Protein AF-A0AAV5VAA7-F1 (afdb_monomer)

Sequence (100 aa):
PTRQYVDVYCVIPHVDKSIKVDEECQEFDNDEDDRVCYQILVLEANSCCDHLILSEGPMGGAVIEDLTGDAHNGRKFRTTTQNYMRVSWQPRGGVNVKGM

Foldseek 3Di:
DDDDDDDDDDDDPPDPPVQPDPPPPPCQVDPSDLKDKDWDQAAAAAQVFKWKWKAPDDPRDHTQDIDHHHTPHGDMTMDDPHSDIDIDTDHDPDDDDPGD

Solvent-accessible surface area (backbone atoms only — not comparable to full-atom values): 6518 Å² total; per-residue (Å²): 137,86,86,83,86,79,92,84,79,88,80,81,75,84,71,84,64,81,63,77,70,69,88,80,58,83,58,86,88,60,74,80,47,75,49,38,68,47,70,35,72,54,32,35,32,49,66,92,62,20,37,41,36,34,15,35,33,91,87,59,58,60,73,74,45,78,45,59,22,77,68,50,56,70,44,69,50,66,48,90,87,39,70,37,72,28,78,44,82,43,80,53,88,92,66,93,62,83,41,114

Mean predicted aligned error: 10.33 Å

Secondary structure (DSSP, 8-state):
-PPPP-----------------TT---TT--SSSS-EEE-S--B--TTT-EEEEEETTTT-SEEEEE-SB--TT-EEE-SS-S-EEEEEE--TTS---B-

InterPro domains:
  IPR050976 Snake venom C-type lectin-like [PTHR22991] (39-100)

pLDDT: mean 82.62, std 10.2, range [53.75, 95.81]

Structure (mmCIF, N/CA/C/O backbone):
data_AF-A0AAV5VAA7-F1
#
_entry.id   AF-A0AAV5VAA7-F1
#
loop_
_atom_site.group_PDB
_atom_site.id
_atom_site.type_symbol
_atom_site.label_atom_id
_atom_site.label_alt_id
_atom_site.label_comp_id
_atom_site.label_asym_id
_atom_site.label_entity_id
_atom_site.label_seq_id
_atom_site.pdbx_PDB_ins_code
_atom_site.Cartn_x
_atom_site.Cartn_y
_atom_site.Cartn_z
_atom_site.occupancy
_atom_site.B_iso_or_equiv
_atom_site.auth_seq_id
_atom_site.auth_comp_id
_atom_site.auth_asym_id
_atom_site.auth_atom_id
_atom_site.pdbx_PDB_model_num
ATOM 1 N N . PRO A 1 1 ? -24.860 -28.703 53.127 1.00 62.28 1 PRO A N 1
ATOM 2 C CA . PRO A 1 1 ? -23.984 -27.616 52.628 1.00 62.28 1 PRO A CA 1
ATOM 3 C C . PRO A 1 1 ? -24.295 -27.303 51.156 1.00 62.28 1 PRO A C 1
ATOM 5 O O . PRO A 1 1 ? -24.068 -28.139 50.288 1.00 62.28 1 PRO A O 1
ATOM 8 N N . THR A 1 2 ? -24.893 -26.144 50.887 1.00 61.41 2 THR A N 1
ATOM 9 C CA . THR A 1 2 ? -25.258 -25.679 49.540 1.00 61.41 2 THR A CA 1
ATOM 10 C C . THR A 1 2 ? -24.051 -25.033 48.859 1.00 61.41 2 THR A C 1
ATOM 12 O O . THR A 1 2 ? -23.431 -24.126 49.405 1.00 61.41 2 THR A O 1
ATOM 15 N N . ARG A 1 3 ? -23.693 -25.529 47.669 1.00 69.69 3 ARG A N 1
ATOM 16 C CA . ARG A 1 3 ? -22.605 -24.990 46.842 1.00 69.69 3 ARG A CA 1
ATOM 17 C C . ARG A 1 3 ? -23.119 -23.732 46.139 1.00 69.69 3 ARG A C 1
ATOM 19 O O . ARG A 1 3 ? -24.060 -23.826 45.357 1.00 69.69 3 ARG A O 1
ATOM 26 N N . GLN A 1 4 ? -22.535 -22.576 46.437 1.00 73.06 4 GLN A N 1
ATOM 27 C CA . GLN A 1 4 ? -22.769 -21.354 45.668 1.00 73.06 4 GLN A CA 1
ATOM 28 C C . GLN A 1 4 ? -21.756 -21.276 44.531 1.00 73.06 4 GLN A C 1
ATOM 30 O O . GLN A 1 4 ? -20.568 -21.534 44.729 1.00 73.06 4 GLN A O 1
ATOM 35 N N . TYR A 1 5 ? -22.253 -20.942 43.348 1.00 77.06 5 TYR A N 1
ATOM 36 C CA . TYR A 1 5 ? -21.448 -20.657 42.171 1.00 77.06 5 TYR A CA 1
ATOM 37 C C . TYR A 1 5 ? -21.350 -19.139 42.031 1.00 77.06 5 TYR A C 1
ATOM 39 O O . TYR A 1 5 ? -22.338 -18.437 42.241 1.00 77.06 5 TYR A O 1
ATOM 47 N N . VAL A 1 6 ? -20.148 -18.648 41.737 1.00 80.62 6 VAL A N 1
ATOM 48 C CA . VAL A 1 6 ? -19.869 -17.232 41.493 1.00 80.62 6 VAL A CA 1
ATOM 49 C C . VAL A 1 6 ? -19.253 -17.140 40.112 1.00 80.62 6 VAL A C 1
ATOM 51 O O . VAL A 1 6 ? -18.218 -17.759 39.862 1.00 80.62 6 VAL A O 1
ATOM 54 N N . ASP A 1 7 ? -19.884 -16.366 39.240 1.00 76.75 7 ASP A N 1
ATOM 55 C CA . ASP A 1 7 ? -19.327 -16.049 37.935 1.00 76.75 7 ASP A CA 1
ATOM 56 C C . ASP A 1 7 ? -18.376 -14.862 38.092 1.00 76.75 7 ASP A C 1
ATOM 58 O O . ASP A 1 7 ? -18.773 -13.765 38.487 1.00 76.75 7 ASP A O 1
ATOM 62 N N . VAL A 1 8 ? -17.094 -15.104 37.823 1.00 85.94 8 VAL A N 1
ATOM 63 C CA . VAL A 1 8 ? -16.052 -14.075 37.816 1.00 85.94 8 VAL A CA 1
ATOM 64 C C . VAL A 1 8 ? -15.759 -13.738 36.365 1.00 85.94 8 VAL A C 1
ATOM 66 O O . VAL A 1 8 ? -15.307 -14.593 35.606 1.00 85.94 8 VAL A O 1
ATOM 69 N N . TYR A 1 9 ? -15.997 -12.489 35.981 1.00 79.38 9 TYR A N 1
ATOM 70 C CA . TYR A 1 9 ? -15.616 -11.969 34.675 1.00 79.38 9 TYR A CA 1
ATOM 71 C C . TYR A 1 9 ? -14.718 -10.744 34.836 1.00 79.38 9 TYR A C 1
ATOM 73 O O . TYR A 1 9 ? -14.902 -9.923 35.736 1.00 79.38 9 TYR A O 1
ATOM 81 N N . CYS A 1 10 ? -13.736 -10.627 33.946 1.00 75.75 10 CYS A N 1
ATOM 82 C CA . CYS A 1 10 ? -12.928 -9.426 33.804 1.00 75.75 10 CYS A CA 1
ATOM 83 C C . CYS A 1 10 ? -13.620 -8.491 32.814 1.00 75.75 10 CYS A C 1
ATOM 85 O O . CYS A 1 10 ? -13.890 -8.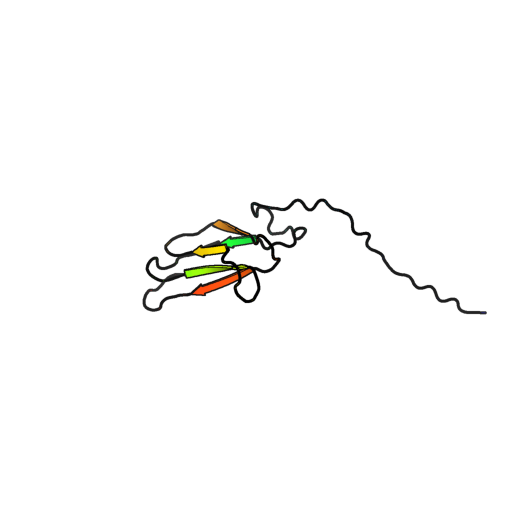878 31.679 1.00 75.75 10 CYS A O 1
ATOM 87 N N . VAL A 1 11 ? -13.878 -7.258 33.236 1.00 74.75 11 VAL A N 1
ATOM 88 C CA . VAL A 1 11 ? -14.269 -6.168 32.339 1.00 74.75 11 VAL A CA 1
ATOM 89 C C . VAL A 1 11 ? -13.028 -5.317 32.134 1.00 74.75 11 VAL A C 1
ATOM 91 O O . VAL A 1 11 ? -12.507 -4.763 33.099 1.00 74.75 11 VAL A O 1
ATOM 94 N N . ILE A 1 12 ? -12.535 -5.234 30.900 1.00 74.81 12 ILE A N 1
ATOM 95 C CA . ILE A 1 12 ? -11.563 -4.205 30.534 1.00 74.81 12 ILE A CA 1
ATOM 96 C C . ILE A 1 12 ? -12.406 -2.956 30.268 1.00 74.81 12 ILE A C 1
ATOM 98 O O . ILE A 1 12 ? -13.162 -2.956 29.294 1.00 74.81 12 ILE A O 1
ATOM 102 N N . PRO A 1 13 ? -12.384 -1.930 31.139 1.00 62.34 13 PRO A N 1
ATOM 103 C CA . PRO A 1 13 ? -13.065 -0.687 30.822 1.00 62.34 13 PRO A CA 1
ATOM 104 C C . PRO A 1 13 ? -12.444 -0.140 29.537 1.00 62.34 13 PRO A C 1
ATOM 106 O O . PRO A 1 13 ? -11.218 -0.076 29.432 1.00 62.34 13 PRO A O 1
ATOM 109 N N . HIS A 1 14 ? -13.278 0.231 28.562 1.00 53.75 14 HIS A N 1
ATOM 110 C CA . HIS A 1 14 ? -12.828 1.033 27.430 1.00 53.75 14 HIS A CA 1
ATOM 111 C C . HIS A 1 14 ? -12.258 2.325 28.015 1.00 53.75 14 HIS A C 1
ATOM 113 O O . HIS A 1 14 ? -12.994 3.211 28.444 1.00 53.75 14 HIS A O 1
ATOM 119 N N . VAL A 1 15 ? -10.934 2.388 28.133 1.00 56.66 15 VAL A N 1
ATOM 120 C CA . VAL A 1 15 ? -10.252 3.643 28.391 1.00 56.66 15 VAL A CA 1
ATOM 121 C C . VAL A 1 15 ? -10.443 4.421 27.102 1.00 56.66 15 VAL A C 1
ATOM 123 O O . VAL A 1 15 ? -9.962 3.979 26.059 1.00 56.66 15 VAL A O 1
ATOM 126 N N . ASP A 1 16 ? -11.161 5.541 27.164 1.00 55.91 16 ASP A N 1
ATOM 127 C CA . ASP A 1 16 ? -11.068 6.602 26.161 1.00 55.91 16 ASP A CA 1
ATOM 128 C C . ASP A 1 16 ? -9.614 7.098 26.177 1.00 55.91 16 ASP A C 1
ATOM 130 O O . ASP A 1 16 ? -9.269 8.131 26.753 1.00 55.91 16 ASP A O 1
ATOM 134 N N . LYS A 1 17 ? -8.698 6.307 25.615 1.00 58.94 17 LYS A N 1
ATOM 135 C CA . LYS A 1 17 ? -7.417 6.828 25.187 1.00 58.94 17 LYS A CA 1
ATOM 136 C C . LYS A 1 17 ? -7.779 7.728 24.028 1.00 58.94 17 LYS A C 1
ATOM 138 O O . LYS A 1 17 ? -8.334 7.265 23.036 1.00 58.94 17 LYS A O 1
ATOM 143 N N . SER A 1 18 ? -7.486 9.018 24.155 1.00 62.84 18 SER A N 1
ATOM 144 C CA . SER A 1 18 ? -7.365 9.854 22.971 1.00 62.84 18 SER A CA 1
ATOM 145 C C . SER A 1 18 ? -6.242 9.237 22.139 1.00 62.84 18 SER A C 1
ATOM 147 O O . SER A 1 18 ? -5.067 9.502 22.402 1.00 62.84 18 SER A O 1
ATOM 149 N N . ILE A 1 19 ? -6.596 8.334 21.228 1.00 69.00 19 ILE A N 1
ATOM 150 C CA . ILE A 1 19 ? -5.656 7.707 20.311 1.00 69.00 19 ILE A CA 1
ATOM 151 C C . ILE A 1 19 ? -5.023 8.864 19.555 1.00 69.00 19 ILE A C 1
ATOM 153 O O . ILE A 1 19 ? -5.708 9.632 18.871 1.00 69.00 19 ILE A O 1
ATOM 157 N N . LYS A 1 20 ? -3.723 9.066 19.767 1.00 71.94 20 LYS A N 1
ATOM 158 C CA . LYS A 1 20 ? -2.985 10.037 18.977 1.00 71.94 20 LYS A CA 1
ATOM 159 C C . LYS A 1 20 ? -2.765 9.396 17.629 1.00 71.94 20 LYS A C 1
ATOM 161 O O . LYS A 1 20 ? -1.912 8.536 17.475 1.00 71.94 20 LYS A O 1
ATOM 166 N N . VAL A 1 21 ? -3.600 9.807 16.691 1.00 76.00 21 VAL A N 1
ATOM 167 C CA . VAL A 1 21 ? -3.510 9.380 15.310 1.00 76.00 21 VAL A CA 1
ATOM 168 C C . VAL A 1 21 ? -2.141 9.783 14.762 1.00 76.00 21 VAL A C 1
ATOM 170 O O . VAL A 1 21 ? -1.814 10.971 14.733 1.00 76.00 21 VAL A O 1
ATOM 173 N N . ASP A 1 22 ? -1.348 8.803 14.339 1.00 81.38 22 ASP A N 1
ATOM 174 C CA . ASP A 1 22 ? -0.065 9.042 13.682 1.00 81.38 22 ASP A CA 1
ATOM 175 C C . ASP A 1 22 ? -0.301 9.333 12.197 1.00 81.38 22 ASP A C 1
ATOM 177 O O . ASP A 1 22 ? -0.286 8.455 11.333 1.00 81.38 22 ASP A O 1
ATOM 181 N N . GLU A 1 23 ? -0.586 10.596 11.894 1.00 82.50 23 GLU A N 1
ATOM 182 C CA . GLU A 1 23 ? -0.866 11.024 10.523 1.00 82.50 23 GLU A CA 1
ATOM 183 C C . GLU A 1 23 ? 0.352 10.909 9.594 1.00 82.50 23 GLU A C 1
ATOM 185 O O . GLU A 1 23 ? 0.177 10.763 8.384 1.00 82.50 23 GLU A O 1
ATOM 190 N N . GLU A 1 24 ? 1.569 10.926 10.142 1.00 85.75 24 GLU A N 1
ATOM 191 C CA . GLU A 1 24 ? 2.825 10.934 9.383 1.00 85.75 24 GLU A CA 1
ATOM 192 C C . GLU A 1 24 ? 3.529 9.565 9.332 1.00 85.75 24 GLU A C 1
ATOM 194 O O . GLU A 1 24 ? 4.593 9.433 8.711 1.00 85.75 24 GLU A O 1
ATOM 199 N N . CYS A 1 25 ? 2.948 8.532 9.949 1.00 88.06 25 CYS A N 1
ATOM 200 C CA . CYS A 1 25 ? 3.517 7.187 10.031 1.00 88.06 25 CYS A CA 1
ATOM 201 C C . CYS A 1 25 ? 4.949 7.181 10.595 1.00 88.06 25 CYS A C 1
ATOM 203 O O . CYS A 1 25 ? 5.883 6.635 9.993 1.00 88.06 25 CYS A O 1
ATOM 205 N N . GLN A 1 26 ? 5.171 7.855 11.717 1.00 87.44 26 GLN A N 1
ATOM 206 C CA . GLN A 1 26 ? 6.441 7.853 12.436 1.00 87.44 26 GLN A CA 1
ATOM 207 C C . GLN A 1 26 ? 6.616 6.618 13.339 1.00 87.44 26 GLN A C 1
ATOM 209 O O . GLN A 1 26 ? 7.752 6.178 13.519 1.00 87.44 26 GLN A O 1
ATOM 214 N N . GLU A 1 27 ? 5.531 6.019 13.832 1.00 84.56 27 GLU A N 1
ATOM 215 C CA . GLU A 1 27 ? 5.531 4.953 1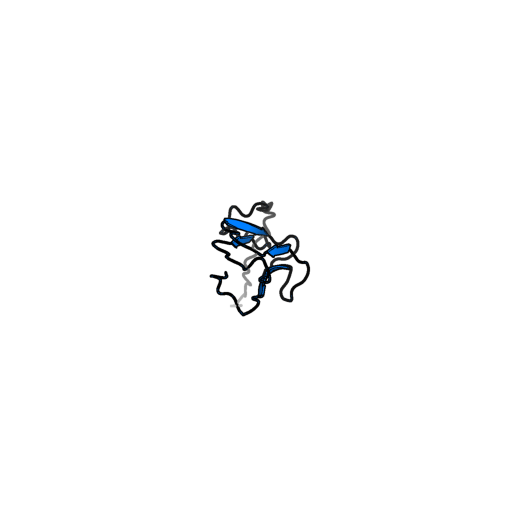4.842 1.00 84.56 27 GLU A CA 1
ATOM 216 C C . GLU A 1 27 ? 4.879 3.659 14.319 1.00 84.56 27 GLU A C 1
ATOM 218 O O . GLU A 1 27 ? 3.744 3.334 14.643 1.00 84.56 27 GLU A O 1
ATOM 223 N N . PHE A 1 28 ? 5.611 2.866 13.529 1.00 81.25 28 PHE A N 1
ATOM 224 C CA . PHE A 1 28 ? 5.088 1.611 12.952 1.00 81.25 28 PHE A CA 1
ATOM 225 C C . PHE A 1 28 ? 4.777 0.511 13.978 1.00 81.25 28 PHE A C 1
ATOM 227 O O . PHE A 1 28 ? 3.996 -0.389 13.678 1.00 81.25 28 PHE A O 1
ATOM 234 N N . ASP A 1 29 ? 5.396 0.567 15.158 1.00 81.50 29 ASP A N 1
ATOM 235 C CA . ASP A 1 29 ? 5.167 -0.396 16.242 1.00 81.50 29 ASP A CA 1
ATOM 236 C C . ASP A 1 29 ? 3.941 -0.033 17.100 1.00 81.50 29 ASP A C 1
ATOM 238 O O . ASP A 1 29 ? 3.553 -0.806 17.975 1.00 81.50 29 ASP A O 1
ATOM 242 N N . ASN A 1 30 ? 3.352 1.148 16.881 1.00 78.38 30 ASN A N 1
ATOM 243 C CA . ASN A 1 30 ? 2.180 1.620 17.600 1.00 78.38 30 ASN A CA 1
ATOM 244 C C . ASN A 1 30 ? 0.906 1.164 16.871 1.00 78.38 30 ASN A C 1
ATOM 246 O O . ASN A 1 30 ? 0.630 1.596 15.754 1.00 78.38 30 ASN A O 1
ATOM 250 N N . ASP A 1 31 ? 0.133 0.289 17.511 1.00 75.00 31 ASP A N 1
ATOM 251 C CA . ASP A 1 31 ? -1.119 -0.274 16.999 1.00 75.00 31 ASP A CA 1
ATOM 252 C C . ASP A 1 31 ? -2.367 0.339 17.658 1.00 75.00 31 ASP A C 1
ATOM 254 O O . ASP A 1 31 ? -3.466 -0.197 17.528 1.00 75.00 31 ASP A O 1
ATOM 258 N N . GLU A 1 32 ? -2.226 1.468 18.363 1.00 81.25 32 GLU A N 1
ATOM 259 C CA . GLU A 1 32 ? -3.367 2.156 18.978 1.00 81.25 32 GLU A CA 1
ATOM 260 C C . GLU A 1 32 ? -4.315 2.775 17.935 1.00 81.25 32 GLU A C 1
ATOM 262 O O . GLU A 1 32 ? -5.483 3.013 18.239 1.00 81.25 32 GLU A O 1
ATOM 267 N N . ASP A 1 33 ? -3.825 3.047 16.721 1.00 78.06 33 ASP A N 1
ATOM 268 C CA . ASP A 1 33 ? -4.606 3.552 15.591 1.00 78.06 33 ASP A CA 1
ATOM 269 C C . ASP A 1 33 ? -5.033 2.408 14.661 1.00 78.06 33 ASP A C 1
ATOM 271 O O . ASP A 1 33 ? -4.202 1.690 14.109 1.00 78.06 33 ASP A O 1
ATOM 275 N N . ASP A 1 34 ? -6.338 2.296 14.399 1.00 80.56 34 ASP A N 1
ATOM 276 C CA . ASP A 1 34 ? -6.936 1.332 13.463 1.00 80.56 34 ASP A CA 1
ATOM 277 C C . ASP A 1 34 ? -6.662 1.698 11.982 1.00 80.56 34 ASP A C 1
ATOM 279 O O . ASP A 1 34 ? -7.499 1.489 11.094 1.00 80.56 34 ASP A O 1
ATOM 283 N N . ARG A 1 35 ? -5.518 2.305 11.667 1.00 87.75 35 ARG A N 1
ATOM 284 C CA . ARG A 1 35 ? -5.078 2.583 10.294 1.00 87.75 35 ARG A CA 1
ATOM 285 C C . ARG A 1 35 ? -3.803 1.830 9.983 1.00 87.75 35 ARG A C 1
ATOM 287 O O . ARG A 1 35 ? -3.083 1.363 10.853 1.00 87.75 35 ARG A O 1
ATOM 294 N N . VAL A 1 36 ? -3.532 1.702 8.690 1.00 90.00 36 VAL A N 1
ATOM 295 C CA . VAL A 1 36 ? -2.348 1.012 8.193 1.00 90.00 36 VAL A CA 1
ATOM 296 C C . VAL A 1 36 ? -1.367 2.046 7.684 1.00 90.00 36 VAL A C 1
ATOM 298 O O . VAL A 1 36 ? -1.662 2.764 6.729 1.00 90.00 36 VAL A O 1
ATOM 301 N N . CYS A 1 37 ? -0.190 2.065 8.296 1.00 90.94 37 CYS A N 1
ATOM 302 C CA . CYS A 1 37 ? 0.983 2.758 7.797 1.00 90.94 37 CYS A CA 1
ATOM 303 C C . CYS A 1 37 ? 1.842 1.809 6.959 1.00 90.94 37 CYS A C 1
ATOM 305 O O . CYS A 1 37 ? 2.089 0.665 7.335 1.00 90.94 37 CYS A O 1
ATOM 307 N N . TYR A 1 38 ? 2.318 2.291 5.817 1.00 90.25 38 TYR A N 1
ATOM 308 C CA . TYR A 1 38 ? 3.155 1.536 4.893 1.00 90.25 38 TYR A CA 1
ATOM 309 C C . TYR A 1 38 ? 4.353 2.379 4.461 1.00 90.25 38 TYR A C 1
ATOM 311 O O . TYR A 1 38 ? 4.189 3.531 4.066 1.00 90.25 38 TYR A O 1
ATOM 319 N N . GLN A 1 39 ? 5.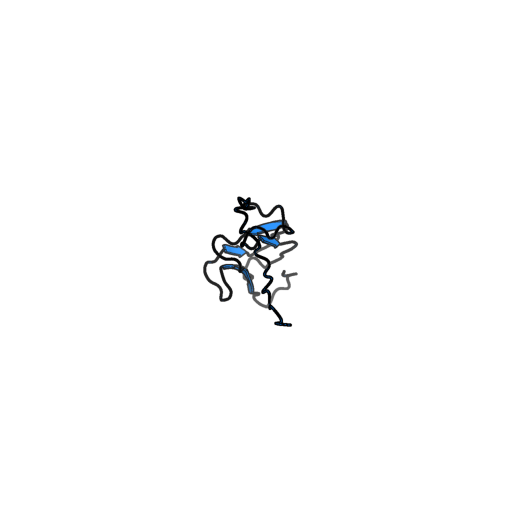559 1.808 4.517 1.00 92.62 39 GLN A N 1
ATOM 320 C CA . GLN A 1 39 ? 6.779 2.451 4.034 1.00 92.62 39 GLN A CA 1
ATOM 321 C C . GLN A 1 39 ? 7.396 1.641 2.901 1.00 92.62 39 GLN A C 1
ATOM 323 O O . GLN A 1 39 ? 7.669 0.450 3.043 1.00 92.62 39 GLN A O 1
ATOM 328 N N . ILE A 1 40 ? 7.698 2.319 1.798 1.00 91.12 40 ILE A N 1
ATOM 329 C CA . ILE A 1 40 ? 8.493 1.752 0.716 1.00 91.12 40 ILE A CA 1
ATOM 330 C C . ILE A 1 40 ? 9.959 1.845 1.112 1.00 91.12 40 ILE A C 1
ATOM 332 O O . ILE A 1 40 ? 10.508 2.939 1.213 1.00 91.12 40 ILE A O 1
ATOM 336 N N . LEU A 1 41 ? 10.616 0.706 1.327 1.00 88.69 41 LEU A N 1
ATOM 337 C CA . LEU A 1 41 ? 12.062 0.684 1.559 1.00 88.69 41 LEU A CA 1
ATOM 338 C C . LEU A 1 41 ? 12.819 0.917 0.252 1.00 88.69 41 LEU A C 1
ATOM 340 O O . LEU A 1 41 ? 13.687 1.786 0.180 1.00 88.69 41 LEU A O 1
ATOM 344 N N . VAL A 1 42 ? 12.456 0.160 -0.783 1.00 87.50 42 VAL A N 1
ATOM 345 C CA . VAL A 1 42 ? 12.977 0.294 -2.140 1.00 87.50 42 VAL A CA 1
ATOM 346 C C . VAL A 1 42 ? 11.843 0.039 -3.126 1.00 87.50 42 VAL A C 1
ATOM 348 O O . VAL A 1 42 ? 11.075 -0.895 -2.940 1.00 87.50 42 VAL A O 1
ATOM 351 N N . LEU A 1 43 ? 11.743 0.864 -4.165 1.00 88.81 43 LEU A N 1
ATOM 352 C CA . LEU A 1 43 ? 10.928 0.568 -5.342 1.00 88.81 43 LEU A CA 1
ATOM 353 C C . LEU A 1 43 ? 11.647 1.105 -6.574 1.00 88.81 43 LEU A C 1
ATOM 355 O O . LEU A 1 43 ? 11.883 2.311 -6.691 1.00 88.81 43 LEU A O 1
ATOM 359 N N . GLU A 1 44 ? 11.959 0.198 -7.489 1.00 88.06 44 GLU A N 1
ATOM 360 C CA . GLU A 1 44 ? 12.461 0.513 -8.824 1.00 88.06 44 GLU A CA 1
ATOM 361 C C . GLU A 1 44 ? 11.446 -0.034 -9.827 1.00 88.06 44 GLU A C 1
ATOM 363 O O . GLU A 1 44 ? 11.321 -1.252 -9.985 1.00 88.06 44 GLU A O 1
ATOM 368 N N . ALA A 1 45 ? 10.692 0.868 -10.454 1.00 87.75 45 ALA A N 1
ATOM 369 C CA . ALA A 1 45 ? 9.658 0.543 -11.425 1.00 87.75 45 ALA A CA 1
ATOM 370 C C . ALA A 1 45 ? 10.001 1.159 -12.780 1.00 87.75 45 ALA A C 1
ATOM 372 O O . ALA A 1 45 ? 10.512 2.274 -12.862 1.00 87.75 45 ALA A O 1
ATOM 373 N N . ASN A 1 46 ? 9.691 0.464 -13.871 1.00 86.00 46 ASN A N 1
ATOM 374 C CA . ASN A 1 46 ? 9.882 1.037 -15.189 1.00 86.00 46 ASN A CA 1
ATOM 375 C C . ASN A 1 46 ? 8.859 2.155 -15.443 1.00 86.00 46 ASN A C 1
ATOM 377 O O . ASN A 1 46 ? 7.650 1.919 -15.433 1.00 86.00 46 ASN A O 1
ATOM 381 N N . SER A 1 47 ? 9.348 3.358 -15.751 1.00 86.06 47 SER A N 1
ATOM 382 C CA . SER A 1 47 ? 8.523 4.553 -15.980 1.00 86.06 47 SER A CA 1
ATOM 383 C C . SER A 1 47 ? 7.572 4.467 -17.172 1.00 86.06 47 SER A C 1
ATOM 385 O O . SER A 1 47 ? 6.646 5.270 -17.264 1.00 86.06 47 SER A O 1
ATOM 387 N N . CYS A 1 48 ? 7.772 3.531 -18.103 1.00 84.00 48 CYS A N 1
ATOM 388 C CA . CYS A 1 48 ? 6.874 3.406 -19.243 1.00 84.00 48 CYS A CA 1
ATOM 389 C C . CYS A 1 48 ? 5.548 2.733 -18.878 1.00 84.00 48 CYS A C 1
ATOM 391 O O . CYS A 1 48 ? 4.577 2.876 -19.630 1.00 84.00 48 CYS A O 1
ATOM 393 N N . CYS A 1 49 ? 5.548 1.883 -17.842 1.00 85.06 49 CYS A N 1
ATOM 394 C CA . CYS A 1 49 ? 4.656 0.733 -17.880 1.00 85.06 49 CYS A CA 1
ATOM 395 C C . CYS A 1 49 ? 4.429 -0.042 -16.575 1.00 85.06 49 CYS A C 1
ATOM 397 O O . CYS A 1 49 ? 3.470 -0.816 -16.535 1.00 85.06 49 CYS A O 1
ATOM 399 N N . ASP A 1 50 ? 5.312 0.069 -15.581 1.00 90.25 50 ASP A N 1
ATOM 400 C CA . ASP A 1 50 ? 5.178 -0.671 -14.325 1.00 90.25 50 ASP A CA 1
ATOM 401 C C . ASP A 1 50 ? 4.500 0.195 -13.273 1.00 90.25 50 ASP A C 1
ATOM 403 O O . ASP A 1 50 ? 4.816 1.380 -13.150 1.00 90.25 50 ASP A O 1
ATOM 407 N N . HIS A 1 51 ? 3.614 -0.410 -12.487 1.00 91.50 51 HIS A N 1
ATOM 408 C CA . HIS A 1 51 ? 2.852 0.303 -11.469 1.00 91.50 51 HIS A CA 1
ATOM 409 C C . HIS A 1 51 ? 2.846 -0.446 -10.137 1.00 91.50 51 HIS A C 1
ATOM 411 O O . HIS A 1 51 ? 2.616 -1.656 -10.087 1.00 91.50 51 HIS A O 1
ATOM 417 N N . LEU A 1 52 ? 3.040 0.282 -9.039 1.00 93.31 52 LEU A N 1
ATOM 418 C CA . LEU A 1 52 ? 2.687 -0.159 -7.694 1.00 93.31 52 LEU A CA 1
ATOM 419 C C . LEU A 1 52 ? 1.465 0.635 -7.237 1.00 93.31 52 LEU A C 1
ATOM 421 O O . LEU A 1 52 ? 1.557 1.837 -6.999 1.00 93.31 52 LEU A O 1
ATOM 425 N N . ILE A 1 53 ? 0.332 -0.049 -7.094 1.00 94.31 53 ILE A N 1
ATOM 426 C CA . ILE A 1 53 ? -0.928 0.577 -6.688 1.00 94.31 53 ILE A CA 1
ATOM 427 C C . ILE A 1 53 ? -1.199 0.270 -5.219 1.00 94.31 53 ILE A C 1
ATOM 429 O O . ILE A 1 53 ? -1.294 -0.899 -4.827 1.00 94.31 53 ILE A O 1
ATOM 433 N N . LEU A 1 54 ? -1.359 1.325 -4.424 1.00 94.88 54 LEU A N 1
ATOM 434 C CA . LEU A 1 54 ? -1.830 1.273 -3.045 1.00 94.88 54 LEU A CA 1
ATOM 435 C C . LEU A 1 54 ? -3.308 1.652 -3.028 1.00 94.88 54 LEU A C 1
ATOM 437 O O . LEU A 1 54 ? -3.702 2.658 -3.612 1.00 94.88 54 LEU A O 1
ATOM 441 N N . SER A 1 55 ? -4.143 0.859 -2.368 1.00 95.81 55 SER A N 1
ATOM 442 C CA . SER A 1 55 ? -5.589 1.100 -2.328 1.00 95.81 55 SER A CA 1
ATOM 443 C C . SER A 1 55 ? -6.209 0.716 -0.992 1.00 95.81 55 SER A C 1
ATOM 445 O O . SER A 1 55 ? -5.713 -0.161 -0.286 1.00 95.81 55 SER A O 1
ATOM 447 N N . GLU A 1 56 ? -7.311 1.381 -0.663 1.00 93.81 56 GLU A N 1
ATOM 448 C CA . GLU A 1 56 ? -8.144 1.09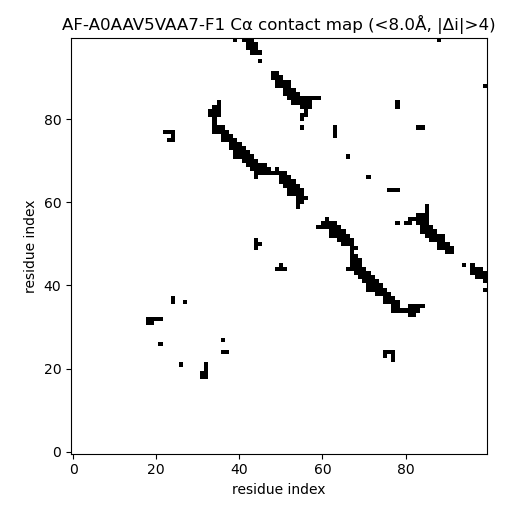3 0.498 1.00 93.81 56 GLU A CA 1
ATOM 449 C C . GLU A 1 56 ? -8.883 -0.231 0.306 1.00 93.81 56 GLU A C 1
ATOM 451 O O . GLU A 1 56 ? -9.521 -0.475 -0.725 1.00 93.81 56 GLU A O 1
ATOM 456 N N . GLY A 1 57 ? -8.855 -1.063 1.337 1.00 87.19 57 GLY A N 1
ATOM 457 C CA . GLY A 1 57 ? -9.702 -2.239 1.421 1.00 87.19 57 GLY A CA 1
ATOM 458 C C . GLY A 1 57 ? -9.213 -3.463 0.647 1.00 87.19 57 GLY A C 1
ATOM 459 O O . GLY A 1 57 ? -8.421 -3.386 -0.295 1.00 87.19 57 GLY A O 1
ATOM 460 N N . PRO A 1 58 ? -9.723 -4.646 1.021 1.00 84.75 58 PRO A N 1
ATOM 461 C CA . PRO A 1 58 ? -9.149 -5.926 0.609 1.00 84.75 58 PRO A CA 1
ATOM 462 C C . PRO A 1 58 ? -9.310 -6.231 -0.887 1.00 84.75 58 PRO A C 1
ATOM 464 O O . PRO A 1 58 ? -8.538 -7.008 -1.443 1.00 84.75 58 PRO A O 1
ATOM 467 N N . MET A 1 59 ? -10.296 -5.627 -1.558 1.00 86.69 59 MET A N 1
ATOM 468 C CA . MET A 1 59 ? -10.580 -5.874 -2.978 1.00 86.69 59 MET A CA 1
ATOM 469 C C . MET A 1 59 ? -10.115 -4.753 -3.914 1.00 86.69 59 MET A C 1
ATOM 471 O O . MET A 1 59 ? -10.301 -4.874 -5.120 1.00 86.69 59 MET A O 1
ATOM 475 N N . GLY A 1 60 ? -9.409 -3.734 -3.412 1.00 78.56 60 GLY A N 1
ATOM 476 C CA . GLY A 1 60 ? -8.948 -2.598 -4.218 1.00 78.56 60 GLY A CA 1
ATOM 477 C C . GLY A 1 60 ? -10.047 -1.560 -4.429 1.00 78.56 60 GLY A C 1
ATOM 478 O O . GLY A 1 60 ? -10.661 -1.503 -5.490 1.00 78.56 60 GLY A O 1
ATOM 479 N N . GLY A 1 61 ? -10.318 -0.786 -3.379 1.00 89.25 61 GLY A N 1
ATOM 480 C CA . GLY A 1 61 ? -11.260 0.327 -3.370 1.00 89.25 61 GLY A CA 1
ATOM 481 C C . GLY A 1 61 ? -10.615 1.629 -3.838 1.00 89.25 61 GLY A C 1
ATOM 482 O O . GLY A 1 61 ? -10.039 1.698 -4.922 1.00 89.25 61 GLY A O 1
ATOM 483 N N . ALA A 1 62 ? -10.735 2.683 -3.028 1.00 93.94 62 ALA A N 1
ATOM 484 C CA . ALA A 1 62 ? -10.148 3.979 -3.353 1.00 93.94 62 ALA A CA 1
ATOM 485 C C . ALA A 1 62 ? -8.621 3.866 -3.472 1.00 93.94 62 ALA A C 1
ATOM 487 O O . ALA A 1 62 ? -7.967 3.317 -2.586 1.00 93.94 62 ALA A O 1
ATOM 488 N N . VAL A 1 63 ? -8.057 4.372 -4.569 1.00 95.25 63 VAL A N 1
ATOM 489 C CA . VAL A 1 63 ? -6.604 4.411 -4.765 1.00 95.25 63 VAL A CA 1
ATOM 490 C C . VAL A 1 63 ? -6.018 5.462 -3.833 1.00 95.25 63 VAL A C 1
ATOM 492 O O . VAL A 1 63 ? -6.453 6.611 -3.834 1.00 95.25 63 VAL A O 1
ATOM 495 N N . ILE A 1 64 ? -5.044 5.036 -3.038 1.00 95.06 64 ILE A N 1
ATOM 496 C CA . ILE A 1 64 ? -4.224 5.901 -2.196 1.00 95.06 64 ILE A CA 1
ATOM 497 C C . ILE A 1 64 ? -3.126 6.498 -3.072 1.00 95.06 64 ILE A C 1
ATOM 499 O O . ILE A 1 64 ? -2.966 7.711 -3.103 1.00 95.06 64 ILE A O 1
ATOM 503 N N . GLU A 1 65 ? -2.421 5.650 -3.826 1.00 94.81 65 GLU A N 1
ATOM 504 C CA . GLU A 1 65 ? -1.343 6.053 -4.730 1.00 94.81 65 GLU A CA 1
ATOM 505 C C . GLU A 1 65 ? -1.164 5.076 -5.894 1.00 94.81 65 GLU A C 1
ATOM 507 O O . GLU A 1 65 ? -1.429 3.878 -5.767 1.00 94.81 65 GLU A O 1
ATOM 512 N N . ASP A 1 66 ? -0.645 5.603 -7.002 1.00 94.00 66 ASP A N 1
ATOM 513 C CA . ASP A 1 66 ? -0.205 4.857 -8.183 1.00 94.00 66 ASP A CA 1
ATOM 514 C C . ASP A 1 66 ? 1.229 5.283 -8.523 1.00 94.00 66 ASP A C 1
ATOM 516 O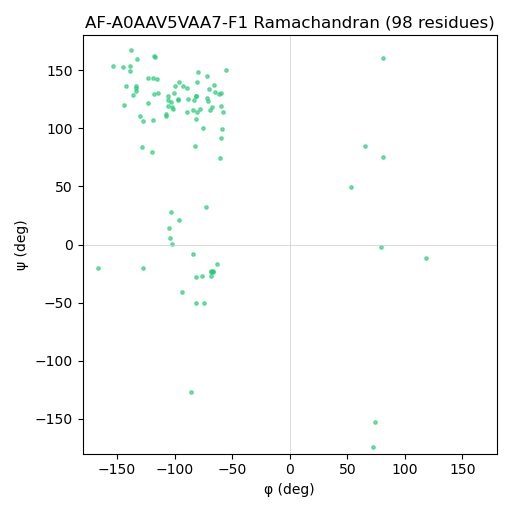 O . ASP A 1 66 ? 1.483 6.406 -8.970 1.00 94.00 66 ASP A O 1
ATOM 520 N N . LEU A 1 67 ? 2.186 4.402 -8.229 1.00 92.69 67 LEU A N 1
ATOM 521 C CA . LEU A 1 67 ? 3.611 4.696 -8.310 1.00 92.69 67 LEU A CA 1
ATOM 522 C C . LEU A 1 67 ? 4.237 4.021 -9.526 1.00 92.69 67 LEU A C 1
ATOM 524 O O . LEU A 1 67 ? 4.156 2.805 -9.683 1.00 92.69 67 LEU A O 1
ATOM 528 N N . THR A 1 68 ? 4.941 4.807 -10.335 1.00 91.50 68 THR A N 1
ATOM 529 C CA . THR A 1 68 ? 5.710 4.344 -11.496 1.00 91.50 68 THR A CA 1
ATOM 530 C C . THR A 1 68 ? 7.061 5.060 -11.563 1.00 91.50 68 THR A C 1
ATOM 532 O O . THR A 1 68 ? 7.281 6.056 -10.864 1.00 91.50 68 THR A O 1
ATOM 535 N N . GLY A 1 69 ? 7.971 4.562 -12.399 1.00 84.31 69 GLY A N 1
ATOM 536 C CA . GLY A 1 69 ? 9.310 5.124 -12.570 1.00 84.31 69 GLY A CA 1
ATOM 537 C C . GLY A 1 69 ? 10.265 4.880 -11.399 1.00 84.31 69 GLY A C 1
ATOM 538 O O . GLY A 1 69 ? 9.967 4.151 -10.449 1.00 84.31 69 GLY A O 1
ATOM 539 N N . ASP A 1 70 ? 11.446 5.487 -11.495 1.00 72.69 70 ASP A N 1
ATOM 540 C CA . ASP A 1 70 ? 12.556 5.175 -10.600 1.00 72.69 70 ASP A CA 1
ATOM 541 C C . ASP A 1 70 ? 12.458 5.883 -9.236 1.00 72.69 70 ASP A C 1
ATOM 543 O O . ASP A 1 70 ? 12.174 7.078 -9.148 1.00 72.69 70 ASP A O 1
ATOM 547 N N . ALA A 1 71 ? 12.810 5.120 -8.194 1.00 68.50 71 ALA A N 1
ATOM 548 C CA . ALA A 1 71 ? 13.168 5.524 -6.832 1.00 68.50 71 ALA A CA 1
ATOM 549 C C . ALA A 1 71 ? 12.070 6.187 -5.975 1.00 68.50 71 ALA A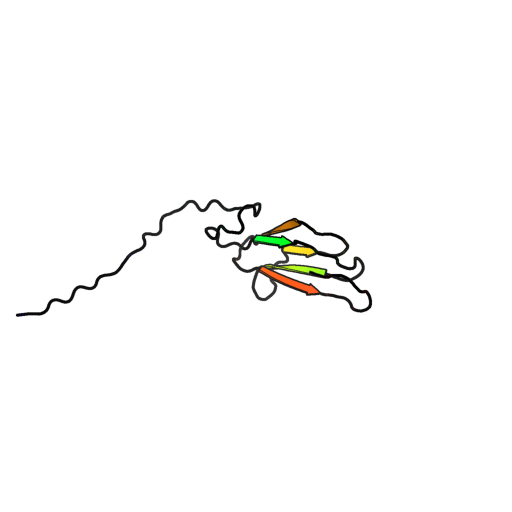 C 1
ATOM 551 O O . ALA A 1 71 ? 12.050 7.399 -5.765 1.00 68.50 71 ALA A O 1
ATOM 552 N N . HIS A 1 72 ? 11.249 5.353 -5.323 1.00 80.56 72 HIS A N 1
ATOM 553 C CA . HIS A 1 72 ? 10.293 5.772 -4.274 1.00 80.56 72 HIS A CA 1
ATOM 554 C C . HIS A 1 72 ? 10.763 5.443 -2.846 1.00 80.56 72 HIS A C 1
ATOM 556 O O . HIS A 1 72 ? 9.958 5.238 -1.936 1.00 80.56 72 HIS A O 1
ATOM 562 N N . ASN A 1 73 ? 12.077 5.382 -2.639 1.00 84.75 73 ASN A N 1
ATOM 563 C CA . ASN A 1 73 ? 12.686 4.909 -1.397 1.00 84.75 73 ASN A CA 1
ATOM 564 C C . ASN A 1 73 ? 12.357 5.834 -0.216 1.00 84.75 73 ASN A C 1
ATOM 566 O O . ASN A 1 73 ? 12.526 7.050 -0.283 1.00 84.75 73 ASN A O 1
ATOM 570 N N . GLY A 1 74 ? 11.918 5.243 0.889 1.00 86.50 74 GLY A N 1
ATOM 571 C CA . GLY A 1 74 ? 11.566 5.934 2.124 1.00 86.50 74 GLY A CA 1
ATOM 572 C C . GLY A 1 74 ? 10.189 6.598 2.122 1.00 86.50 74 GLY A C 1
ATOM 573 O O . GLY A 1 74 ? 9.809 7.139 3.161 1.00 86.50 74 GLY A O 1
ATOM 574 N N . ARG A 1 75 ? 9.428 6.552 1.015 1.00 90.38 75 ARG A N 1
ATOM 575 C CA . ARG A 1 75 ? 8.076 7.128 0.970 1.00 90.38 75 ARG A CA 1
ATOM 576 C C . ARG A 1 75 ? 7.139 6.361 1.898 1.00 90.38 75 ARG A C 1
ATOM 578 O O . ARG A 1 75 ? 7.164 5.131 1.939 1.00 90.38 75 ARG A O 1
ATOM 585 N N . LYS A 1 76 ? 6.316 7.107 2.631 1.00 92.69 76 LYS A N 1
ATOM 586 C CA . LYS A 1 76 ? 5.333 6.581 3.577 1.00 92.69 76 LYS A CA 1
ATOM 587 C C . LYS A 1 76 ? 3.929 6.921 3.110 1.00 92.69 76 LYS A C 1
ATOM 589 O O . LYS A 1 76 ? 3.700 8.010 2.588 1.00 92.69 76 LYS A O 1
ATOM 594 N N . PHE A 1 77 ? 3.016 5.989 3.321 1.00 92.69 77 PHE A N 1
ATOM 595 C CA . PHE A 1 77 ? 1.614 6.098 2.952 1.00 92.69 77 PHE A CA 1
ATOM 596 C C . PHE A 1 77 ? 0.751 5.543 4.068 1.00 92.69 77 PHE A C 1
ATOM 598 O O . PHE A 1 77 ? 1.182 4.671 4.823 1.00 92.69 77 PHE A O 1
ATOM 605 N N . ARG A 1 78 ? -0.483 6.034 4.142 1.00 92.12 78 ARG A N 1
ATOM 606 C CA . ARG A 1 78 ? -1.432 5.633 5.169 1.00 92.12 78 ARG A CA 1
ATOM 607 C C . ARG A 1 78 ? -2.819 5.456 4.585 1.00 92.12 78 ARG A C 1
ATOM 609 O O . ARG A 1 78 ? -3.193 6.148 3.639 1.00 92.12 78 ARG A O 1
ATOM 616 N N . THR A 1 79 ? -3.587 4.552 5.172 1.00 92.19 79 THR A N 1
ATOM 617 C CA . THR A 1 79 ? -5.030 4.517 4.953 1.00 92.19 79 THR A CA 1
ATOM 618 C C . THR A 1 79 ? -5.714 5.694 5.652 1.00 92.19 79 THR A C 1
ATOM 620 O O . THR A 1 79 ? -5.335 6.150 6.727 1.00 92.19 79 THR A O 1
ATOM 623 N N . THR A 1 80 ? -6.763 6.203 5.033 1.00 86.81 80 THR A N 1
ATOM 624 C CA . THR A 1 80 ? -7.554 7.337 5.520 1.00 86.81 80 THR A CA 1
ATOM 625 C C . THR A 1 80 ? -8.749 6.873 6.344 1.00 86.81 80 THR A C 1
ATOM 627 O O . THR A 1 80 ? -9.064 7.449 7.389 1.00 86.81 80 THR A O 1
ATOM 630 N N . THR A 1 81 ? -9.415 5.808 5.892 1.00 86.31 81 THR A N 1
ATOM 631 C CA . THR A 1 81 ? -10.720 5.388 6.428 1.00 86.31 81 THR A CA 1
ATOM 632 C C . THR A 1 81 ? -10.779 3.931 6.857 1.00 86.31 81 THR A C 1
ATOM 634 O O . THR A 1 81 ? -11.642 3.597 7.668 1.00 86.31 81 THR A O 1
ATOM 637 N N . GLN A 1 82 ? -9.881 3.076 6.364 1.00 86.50 82 GLN A N 1
ATOM 638 C CA . GLN A 1 82 ? -9.908 1.643 6.655 1.00 86.50 82 GLN A CA 1
ATOM 639 C C . GLN A 1 82 ? -8.655 1.175 7.392 1.00 86.50 82 GLN A C 1
ATOM 641 O O . GLN A 1 82 ? -7.611 1.817 7.367 1.00 86.50 82 GLN A O 1
ATOM 646 N N . ASN A 1 83 ? -8.756 0.008 8.014 1.00 88.44 83 ASN A N 1
ATOM 647 C CA . ASN A 1 83 ? -7.657 -0.718 8.648 1.00 88.44 83 ASN A CA 1
ATOM 648 C C . ASN A 1 83 ? -7.054 -1.785 7.711 1.00 88.44 83 ASN A C 1
ATOM 650 O O . ASN A 1 83 ? -6.430 -2.742 8.161 1.00 88.44 83 ASN A O 1
ATOM 654 N N . TYR A 1 84 ? -7.259 -1.643 6.397 1.00 89.31 84 TYR A N 1
ATOM 655 C CA . TYR A 1 84 ? -6.746 -2.555 5.379 1.00 89.31 84 TYR A CA 1
ATOM 656 C C . TYR A 1 84 ? -6.168 -1.761 4.213 1.00 89.31 84 TYR A C 1
ATOM 658 O O . TYR A 1 84 ? -6.858 -0.930 3.623 1.00 89.31 84 TYR A O 1
ATOM 666 N N . MET A 1 85 ? -4.936 -2.085 3.830 1.00 92.56 85 MET A N 1
ATOM 667 C CA . MET A 1 85 ? -4.316 -1.598 2.603 1.00 92.56 85 MET A CA 1
ATOM 668 C C . MET A 1 85 ? -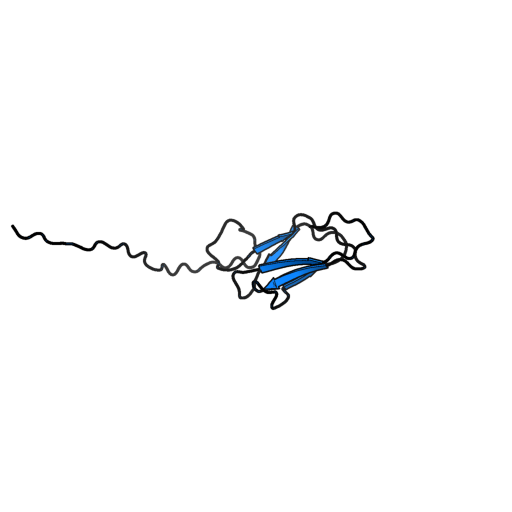4.081 -2.771 1.659 1.00 92.56 85 MET A C 1
ATOM 670 O O . MET A 1 85 ? -3.497 -3.786 2.040 1.00 92.56 85 MET A O 1
ATOM 674 N N . ARG A 1 86 ? -4.503 -2.622 0.407 1.00 93.69 86 ARG A N 1
ATOM 675 C CA . ARG A 1 86 ? -4.116 -3.522 -0.673 1.00 93.69 86 ARG A CA 1
ATOM 676 C C . ARG A 1 86 ? -2.956 -2.910 -1.443 1.00 93.69 86 ARG A C 1
ATOM 678 O O . ARG A 1 86 ? -3.078 -1.815 -1.988 1.00 93.69 86 ARG A O 1
ATOM 685 N N . VAL A 1 87 ? -1.874 -3.674 -1.532 1.00 93.62 87 VAL A N 1
ATOM 686 C CA . VAL A 1 87 ? -0.681 -3.365 -2.324 1.00 93.62 87 VAL A CA 1
ATOM 687 C C . VAL A 1 87 ? -0.677 -4.269 -3.555 1.00 93.62 87 VAL A C 1
ATOM 689 O O . VAL A 1 87 ? -0.777 -5.489 -3.426 1.00 93.62 87 VAL A O 1
ATOM 692 N N . SER A 1 88 ? -0.608 -3.689 -4.752 1.00 92.88 88 SER A N 1
ATOM 693 C CA . SER A 1 88 ? -0.650 -4.436 -6.012 1.00 92.88 88 SER A CA 1
ATOM 694 C C . SER A 1 88 ? 0.487 -4.018 -6.932 1.00 92.88 88 SER A C 1
ATOM 696 O O . SER A 1 88 ? 0.454 -2.933 -7.504 1.00 92.88 88 SER A O 1
ATOM 698 N N . TRP A 1 89 ? 1.446 -4.918 -7.133 1.00 91.25 89 TRP A N 1
ATOM 699 C CA . TRP A 1 89 ? 2.477 -4.770 -8.156 1.00 91.25 89 TRP A CA 1
ATOM 700 C C . TRP A 1 89 ? 1.946 -5.208 -9.526 1.00 91.25 89 TRP A C 1
ATOM 702 O O . TRP A 1 89 ? 1.394 -6.302 -9.661 1.00 91.25 89 TRP A O 1
ATOM 712 N N . GLN A 1 90 ? 2.094 -4.350 -10.532 1.00 91.25 90 GLN A N 1
ATOM 713 C CA . GLN A 1 90 ? 1.618 -4.554 -11.899 1.00 91.25 90 GLN A CA 1
ATOM 714 C C . GLN A 1 90 ? 2.771 -4.321 -12.884 1.00 91.25 90 GLN A C 1
ATOM 716 O O . GLN A 1 90 ? 2.917 -3.218 -13.414 1.00 91.25 90 GLN A O 1
ATOM 721 N N . PRO A 1 91 ? 3.615 -5.340 -13.123 1.00 87.88 91 PRO A N 1
ATOM 722 C CA . PRO A 1 91 ? 4.711 -5.226 -14.067 1.00 87.88 91 PRO A CA 1
ATOM 723 C C . PRO A 1 91 ? 4.218 -5.397 -15.504 1.00 87.88 91 PRO A C 1
ATOM 725 O O . PRO A 1 91 ? 3.327 -6.206 -15.792 1.00 87.88 91 PRO A O 1
ATOM 728 N N . ARG A 1 92 ? 4.880 -4.723 -16.437 1.00 83.12 92 ARG A N 1
ATOM 729 C CA . ARG A 1 92 ? 4.749 -4.969 -17.871 1.00 83.12 92 ARG A CA 1
ATOM 730 C C . ARG A 1 92 ? 6.023 -5.650 -18.357 1.00 83.12 92 ARG A C 1
ATOM 732 O O . ARG A 1 92 ? 7.100 -5.067 -18.388 1.00 83.12 92 ARG A O 1
ATOM 739 N N . GLY A 1 93 ? 5.892 -6.929 -18.713 1.00 70.81 93 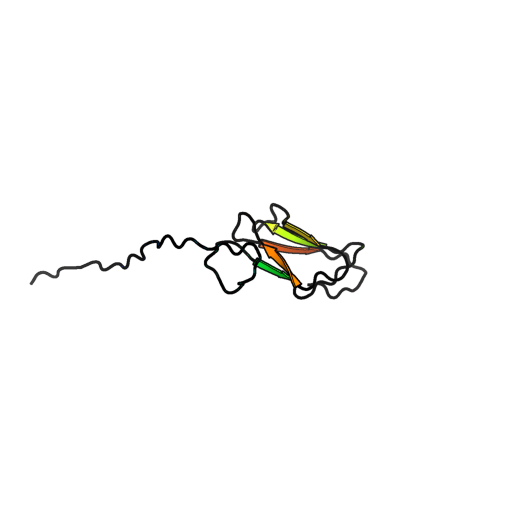GLY A N 1
ATOM 740 C CA . GLY A 1 93 ? 7.028 -7.759 -19.115 1.00 70.81 93 GLY A CA 1
ATOM 741 C C . GLY A 1 93 ? 7.833 -7.166 -20.278 1.00 70.81 93 GLY A C 1
ATOM 742 O O . GLY A 1 93 ? 7.286 -6.487 -21.144 1.00 70.81 93 GLY A O 1
ATOM 743 N N . GLY A 1 94 ? 9.135 -7.464 -20.312 1.00 68.44 94 GLY A N 1
ATOM 744 C CA . GLY A 1 94 ? 10.049 -7.044 -21.383 1.00 68.44 94 GLY A CA 1
ATOM 745 C C . GLY A 1 94 ? 11.196 -6.141 -20.927 1.00 68.44 94 GLY A C 1
ATOM 746 O O . GLY A 1 94 ? 12.151 -5.969 -21.682 1.00 68.44 94 GLY A O 1
ATOM 747 N N . VAL A 1 95 ? 11.151 -5.625 -19.694 1.00 70.06 95 VAL A N 1
ATOM 748 C CA . VAL A 1 95 ? 12.258 -4.883 -19.073 1.00 70.06 95 VAL A 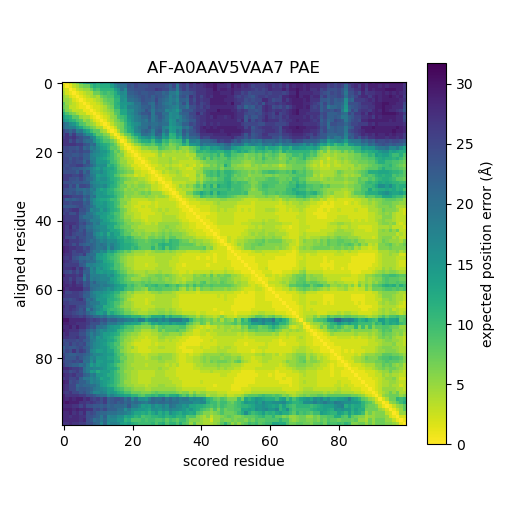CA 1
ATOM 749 C C . VAL A 1 95 ? 12.477 -5.390 -17.648 1.00 70.06 95 VAL A C 1
ATOM 751 O O . VAL A 1 95 ? 11.521 -5.608 -16.911 1.00 70.06 95 VAL A O 1
ATOM 754 N N . ASN A 1 96 ? 13.737 -5.619 -17.273 1.00 67.75 96 ASN A N 1
ATOM 755 C CA . ASN A 1 96 ? 14.087 -6.052 -15.923 1.00 67.75 96 ASN A CA 1
ATOM 756 C C . ASN A 1 96 ? 14.119 -4.841 -14.991 1.00 67.75 96 ASN A C 1
ATOM 758 O O . ASN A 1 96 ? 14.832 -3.878 -15.269 1.00 67.75 96 ASN A O 1
ATOM 762 N N . VAL A 1 97 ? 13.406 -4.930 -13.874 1.00 72.62 97 VAL A N 1
ATOM 763 C CA . VAL A 1 97 ? 13.496 -3.991 -12.752 1.00 72.62 97 VAL A CA 1
ATOM 764 C C . VAL A 1 97 ? 13.609 -4.773 -11.450 1.00 72.62 97 VAL A C 1
ATOM 766 O O . VAL A 1 97 ? 13.266 -5.958 -11.407 1.00 72.62 97 VAL A O 1
ATOM 769 N N . LYS A 1 98 ? 14.104 -4.133 -10.387 1.00 74.62 98 LYS A N 1
ATOM 770 C CA . LYS A 1 98 ? 14.210 -4.767 -9.067 1.00 74.62 98 LYS A CA 1
ATOM 771 C C . LYS A 1 98 ? 12.837 -5.032 -8.440 1.00 74.62 98 LYS A C 1
ATOM 773 O O . LYS A 1 98 ? 12.707 -5.991 -7.687 1.00 74.62 98 LYS A O 1
ATOM 778 N N . GLY A 1 99 ? 11.823 -4.241 -8.804 1.00 75.38 99 GLY A N 1
ATOM 779 C CA . GLY A 1 99 ? 10.476 -4.354 -8.254 1.00 75.38 99 GLY A CA 1
ATOM 780 C C . GLY A 1 99 ? 10.397 -3.819 -6.824 1.00 75.38 99 GLY A C 1
ATOM 781 O O . GLY A 1 99 ? 11.158 -2.920 -6.454 1.00 75.38 99 GLY A O 1
ATOM 782 N N . MET A 1 100 ? 9.443 -4.360 -6.062 1.00 74.94 100 MET A N 1
ATOM 783 C CA . MET A 1 100 ? 9.194 -4.055 -4.648 1.00 74.94 100 MET A CA 1
ATOM 784 C C . MET A 1 100 ? 9.948 -5.017 -3.727 1.00 74.94 100 MET A C 1
ATOM 786 O O . MET A 1 100 ? 9.942 -6.232 -4.033 1.00 74.94 100 MET A O 1
#

Radius of gyration: 21.53 Å; Cα contacts (8 Å, |Δi|>4): 172; chains: 1; bounding box: 40×39×74 Å

Nearest PDB structures (foldseek):
  1spp-assembly1_B  TM=8.337E-01  e=2.605E-01  Sus scrofa
  1sfp-assembly1_A-2  TM=7.680E-01  e=3.550E-01  Bos taurus
  1spp-assembly1_A  TM=7.242E-01  e=1.152E+00  Sus scrofa
  3fax-assembly1_A  TM=3.031E-01  e=8.991E-01  Streptococcus agalactiae COH1

Organism: NCBI:txid1538716